Protein AF-A0A1F4DQ96-F1 (afdb_monomer)

Mean predicted aligned error: 6.11 Å

pLDDT: mean 90.86, std 9.17, range [54.84, 98.75]

Radius of gyration: 22.1 Å; Cα contacts (8 Å, |Δi|>4): 80; chains: 1; bounding box: 48×40×63 Å

Structure (mm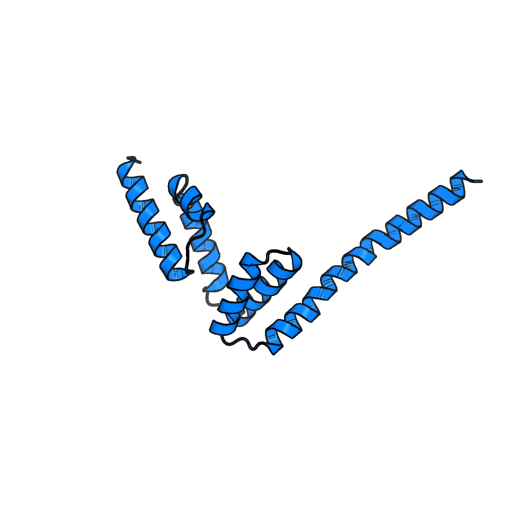CIF, N/CA/C/O backbone):
data_AF-A0A1F4DQ96-F1
#
_entry.id   AF-A0A1F4DQ96-F1
#
loop_
_atom_site.group_PDB
_atom_site.id
_atom_site.type_symbol
_atom_site.label_atom_id
_atom_site.label_alt_id
_atom_site.label_comp_id
_atom_site.label_asym_id
_atom_site.label_entity_id
_atom_site.label_seq_id
_atom_site.pdbx_PDB_ins_code
_atom_site.Cartn_x
_atom_site.Cartn_y
_atom_site.Cartn_z
_atom_site.occupancy
_atom_site.B_iso_or_equiv
_atom_site.auth_seq_id
_atom_site.auth_comp_id
_atom_site.auth_asym_id
_atom_site.auth_atom_id
_atom_site.pdbx_PDB_model_num
ATOM 1 N N . MET A 1 1 ? 22.949 24.607 -13.522 1.00 54.91 1 MET A N 1
ATOM 2 C CA . MET A 1 1 ? 22.895 23.906 -14.827 1.00 54.91 1 MET A CA 1
ATOM 3 C C . MET A 1 1 ? 22.362 24.875 -15.875 1.00 54.91 1 MET A C 1
ATOM 5 O O . MET A 1 1 ? 21.641 25.785 -15.489 1.00 54.91 1 MET A O 1
ATOM 9 N N . LYS A 1 2 ? 22.728 24.743 -17.157 1.00 58.19 2 LYS A N 1
ATOM 10 C CA . LYS A 1 2 ? 22.105 25.550 -18.229 1.00 58.19 2 LYS A CA 1
ATOM 11 C C . LYS A 1 2 ? 20.664 25.057 -18.443 1.00 58.19 2 LYS A C 1
ATOM 13 O O . LYS A 1 2 ? 20.456 23.852 -18.365 1.00 58.19 2 LYS A O 1
ATOM 18 N N . GLU A 1 3 ? 19.707 25.946 -18.719 1.00 62.28 3 GLU A N 1
ATOM 19 C CA . GLU A 1 3 ? 18.275 25.599 -18.876 1.00 62.28 3 GLU A CA 1
ATOM 20 C C . GLU A 1 3 ? 18.037 24.454 -19.876 1.00 62.28 3 GLU A C 1
ATOM 22 O O . GLU A 1 3 ? 17.347 23.495 -19.554 1.00 62.28 3 GLU A O 1
ATOM 27 N N . HIS A 1 4 ? 18.722 24.462 -21.022 1.00 62.75 4 HIS A N 1
ATOM 28 C CA . HIS A 1 4 ? 18.605 23.403 -22.036 1.00 62.75 4 HIS A CA 1
ATOM 29 C C . HIS A 1 4 ? 19.073 22.013 -21.545 1.00 62.75 4 HIS A C 1
ATOM 31 O O . HIS A 1 4 ? 18.517 20.994 -21.935 1.00 62.75 4 HIS A O 1
ATOM 37 N N . ASP A 1 5 ? 20.072 21.945 -20.655 1.00 68.94 5 ASP A N 1
ATOM 38 C CA . ASP A 1 5 ? 20.551 20.674 -20.074 1.00 68.94 5 ASP A CA 1
ATOM 39 C C . ASP A 1 5 ? 19.570 20.139 -19.007 1.00 68.94 5 ASP A C 1
ATOM 41 O O . ASP A 1 5 ? 19.533 18.943 -18.722 1.00 68.94 5 ASP A O 1
ATOM 45 N N . MET A 1 6 ? 18.754 21.018 -18.407 1.00 67.69 6 MET A N 1
ATOM 46 C CA . MET A 1 6 ? 17.684 20.628 -17.476 1.00 67.69 6 MET A CA 1
ATOM 47 C C . MET A 1 6 ? 16.473 20.061 -18.222 1.00 67.69 6 MET A C 1
ATOM 49 O O . MET A 1 6 ? 15.912 19.052 -17.789 1.00 67.69 6 MET A O 1
ATOM 53 N N . GLU A 1 7 ? 16.081 20.678 -19.339 1.00 74.56 7 GLU A N 1
ATOM 54 C CA . GLU A 1 7 ? 14.942 20.235 -20.154 1.00 74.56 7 GLU A CA 1
ATOM 55 C C . GLU A 1 7 ? 15.172 18.835 -20.746 1.00 74.56 7 GLU A C 1
ATOM 57 O O . GLU A 1 7 ? 14.312 17.957 -20.616 1.00 74.56 7 GLU A O 1
ATOM 62 N N . ASP A 1 8 ? 16.362 18.576 -21.298 1.00 80.19 8 ASP A N 1
ATOM 63 C CA . ASP A 1 8 ? 16.704 17.270 -21.877 1.00 80.19 8 ASP A CA 1
ATOM 64 C C . ASP A 1 8 ? 16.707 16.148 -20.820 1.00 80.19 8 ASP A C 1
ATOM 66 O O . ASP A 1 8 ? 16.184 15.052 -21.055 1.00 80.19 8 ASP A O 1
ATOM 70 N N . LYS A 1 9 ? 17.230 16.423 -19.615 1.00 79.81 9 LYS A N 1
ATOM 71 C CA . LYS A 1 9 ? 17.214 15.463 -18.495 1.00 79.81 9 LYS A CA 1
ATOM 72 C C . LYS A 1 9 ? 15.805 15.182 -17.991 1.00 79.81 9 LYS A C 1
ATOM 74 O O . LYS A 1 9 ? 15.480 14.033 -17.696 1.00 79.81 9 LYS A O 1
ATOM 79 N N . THR A 1 10 ? 14.971 16.213 -17.912 1.00 84.88 10 THR A N 1
ATOM 80 C CA . THR A 1 10 ? 13.578 16.097 -17.473 1.00 84.88 10 THR A CA 1
ATOM 81 C C . THR A 1 10 ? 12.782 15.199 -18.409 1.00 84.88 10 THR A C 1
ATOM 83 O O . THR A 1 10 ? 12.128 14.252 -17.964 1.00 84.88 10 THR A O 1
ATOM 86 N N . LYS A 1 11 ? 12.891 15.439 -19.718 1.00 86.06 11 LYS A N 1
ATOM 87 C CA . LYS A 1 11 ? 12.205 14.633 -20.728 1.00 86.06 11 LYS A CA 1
ATOM 88 C C . LYS A 1 11 ? 12.640 13.167 -20.671 1.00 86.06 11 LYS A C 1
ATOM 90 O O . LYS A 1 11 ? 11.790 12.279 -20.618 1.00 86.06 11 LYS A O 1
ATOM 95 N N . ALA A 1 12 ? 13.948 12.916 -20.589 1.00 88.62 12 ALA A N 1
ATOM 96 C CA . ALA A 1 12 ? 14.484 11.562 -20.460 1.00 88.62 12 ALA A CA 1
ATOM 97 C C . ALA A 1 12 ? 14.005 10.857 -19.175 1.00 88.62 12 ALA A C 1
ATOM 99 O O . ALA A 1 12 ? 13.725 9.654 -19.188 1.00 88.62 12 ALA A O 1
ATOM 100 N N . LEU A 1 13 ? 13.882 11.592 -18.064 1.00 88.62 13 LEU A N 1
ATOM 101 C CA . LEU A 1 13 ? 13.362 11.058 -16.807 1.00 88.62 13 LEU A CA 1
ATOM 102 C C . LEU A 1 13 ? 11.884 10.663 -16.928 1.00 88.62 13 LEU A C 1
ATOM 104 O O . LEU A 1 13 ? 11.525 9.559 -16.516 1.00 88.62 13 LEU A O 1
ATOM 108 N N . ILE A 1 14 ? 11.045 11.517 -17.521 1.00 87.94 14 ILE A N 1
ATOM 109 C CA . ILE A 1 14 ? 9.621 11.222 -17.738 1.00 87.94 14 ILE A CA 1
ATOM 110 C C . ILE A 1 14 ? 9.462 9.985 -18.630 1.00 87.94 14 ILE A C 1
ATOM 112 O O . ILE A 1 14 ? 8.776 9.042 -18.237 1.00 87.94 14 ILE A O 1
ATOM 116 N N . GLU A 1 15 ? 10.155 9.926 -19.771 1.00 90.12 15 GLU A N 1
ATOM 117 C CA . GLU A 1 15 ? 10.106 8.775 -20.688 1.00 90.12 15 GLU A CA 1
ATOM 118 C C . GLU A 1 15 ? 10.524 7.468 -19.994 1.00 90.12 15 GLU A C 1
ATOM 120 O O . GLU A 1 15 ? 9.878 6.423 -20.144 1.00 90.12 15 GLU A O 1
ATOM 125 N N . LYS A 1 16 ? 11.579 7.520 -19.171 1.00 88.75 16 LYS A N 1
ATOM 126 C CA . LYS A 1 16 ? 12.011 6.379 -18.355 1.00 88.75 16 LYS A CA 1
ATOM 127 C C . LYS A 1 16 ? 10.919 5.937 -17.380 1.00 88.75 16 LYS A C 1
ATOM 129 O O . LYS A 1 16 ? 10.640 4.741 -17.269 1.00 88.75 16 LYS A O 1
ATOM 134 N N . MET A 1 17 ? 10.305 6.881 -16.670 1.00 87.81 17 MET A N 1
ATOM 135 C CA . MET A 1 17 ? 9.246 6.589 -15.704 1.00 87.81 17 MET A CA 1
ATOM 136 C C . MET A 1 17 ? 8.025 5.964 -16.377 1.00 87.81 17 MET A C 1
ATOM 138 O O . MET A 1 17 ? 7.456 5.017 -15.831 1.00 87.81 17 MET A O 1
ATOM 142 N N . GLU A 1 18 ? 7.656 6.445 -17.564 1.00 88.12 18 GLU A N 1
ATOM 143 C CA . GLU A 1 18 ? 6.541 5.897 -18.336 1.00 88.12 18 GLU A CA 1
ATOM 144 C C . GLU A 1 18 ? 6.792 4.466 -18.792 1.00 88.12 18 GLU A C 1
ATOM 146 O O . GLU A 1 18 ? 5.915 3.605 -18.680 1.00 88.12 18 GLU A O 1
ATOM 151 N N . LYS A 1 19 ? 8.014 4.185 -19.240 1.00 87.75 19 LYS A N 1
ATOM 152 C CA . LYS A 1 19 ? 8.420 2.837 -19.636 1.00 87.75 19 LYS A CA 1
ATOM 153 C C . LYS A 1 19 ? 8.394 1.855 -18.464 1.00 87.75 19 LYS A C 1
ATOM 155 O O . LYS A 1 19 ? 7.970 0.714 -18.631 1.00 87.75 19 LYS A O 1
ATOM 160 N N . GLU A 1 20 ? 8.863 2.278 -17.293 1.00 85.56 20 GLU A N 1
ATOM 161 C CA . GLU A 1 20 ? 9.018 1.396 -16.130 1.00 85.56 20 GLU A CA 1
ATOM 162 C C . GLU A 1 20 ? 7.725 1.234 -15.317 1.00 85.56 20 GLU A C 1
ATOM 164 O O . GLU A 1 20 ? 7.493 0.171 -14.743 1.00 85.56 20 GLU A O 1
ATOM 169 N N . ARG A 1 21 ? 6.872 2.266 -15.255 1.00 82.38 21 ARG A N 1
ATOM 170 C CA . ARG A 1 21 ? 5.691 2.302 -14.366 1.00 82.38 21 ARG A CA 1
ATOM 171 C C . ARG A 1 21 ? 4.363 2.496 -15.100 1.00 82.38 21 ARG A C 1
ATOM 173 O O . ARG A 1 21 ? 3.316 2.531 -14.451 1.00 82.38 21 ARG A O 1
ATOM 180 N N . GLY A 1 22 ? 4.387 2.610 -16.427 1.00 80.00 22 GLY A N 1
ATOM 181 C CA . GLY A 1 22 ? 3.247 3.056 -17.224 1.00 80.00 22 GLY A CA 1
ATOM 182 C C . GLY A 1 22 ? 3.025 4.566 -17.106 1.00 80.00 22 GLY A C 1
ATOM 183 O O . GLY A 1 22 ? 3.840 5.277 -16.532 1.00 80.00 22 GLY A O 1
ATOM 184 N N . PHE A 1 23 ? 1.896 5.044 -17.632 1.00 74.06 23 PHE A N 1
ATOM 185 C CA . PHE A 1 23 ? 1.545 6.467 -17.751 1.00 74.06 23 PHE A CA 1
ATOM 186 C C . PHE A 1 23 ? 2.015 7.363 -16.584 1.00 74.06 23 PHE A C 1
ATOM 188 O O . PHE A 1 23 ? 1.663 7.128 -15.415 1.00 74.06 23 PHE A O 1
ATOM 195 N N . SER A 1 24 ? 2.771 8.419 -16.912 1.00 73.75 24 SER A N 1
ATOM 196 C CA . SER A 1 24 ? 3.246 9.394 -15.934 1.00 73.75 24 SER A CA 1
ATOM 197 C C . SER A 1 24 ? 2.105 10.317 -15.518 1.00 73.75 24 SER A C 1
ATOM 199 O O . SER A 1 24 ? 1.403 10.911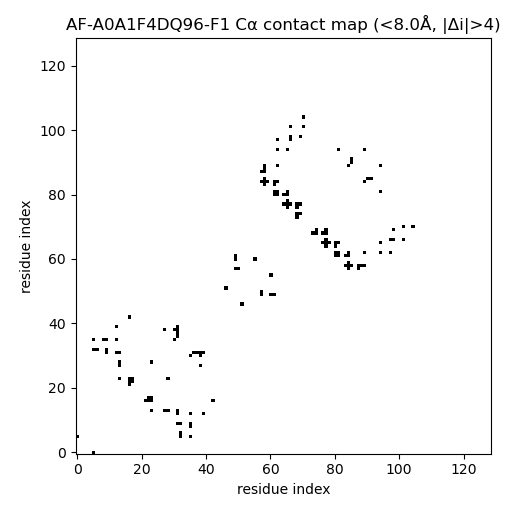 -16.330 1.00 73.75 24 SER A O 1
ATOM 201 N N . GLN A 1 25 ? 1.895 10.429 -14.209 1.00 77.62 25 GLN A N 1
ATOM 202 C CA . GLN A 1 25 ? 0.841 11.274 -13.658 1.00 77.62 25 GLN A CA 1
ATOM 203 C C . GLN A 1 25 ? 1.191 12.761 -13.848 1.00 77.62 25 GLN A C 1
ATOM 205 O O . GLN A 1 25 ? 2.363 13.111 -13.710 1.00 77.62 25 GLN A O 1
ATOM 210 N N . PRO A 1 26 ? 0.206 13.663 -14.041 1.00 85.00 26 PRO A N 1
ATOM 211 C CA . PRO A 1 26 ? 0.469 15.084 -14.300 1.00 85.00 26 PRO A CA 1
ATOM 212 C C . PRO A 1 26 ? 1.376 15.762 -13.265 1.00 85.00 26 PRO A C 1
ATOM 214 O O . PRO A 1 26 ? 2.239 16.559 -13.620 1.00 85.00 26 PRO A O 1
ATOM 217 N N . TRP A 1 27 ? 1.234 15.402 -11.985 1.00 86.38 27 TRP A N 1
ATOM 218 C CA . TRP A 1 27 ? 2.071 15.948 -10.915 1.00 86.38 27 TRP A CA 1
ATOM 219 C C . TRP A 1 27 ? 3.546 15.543 -11.040 1.00 86.38 27 TRP A C 1
A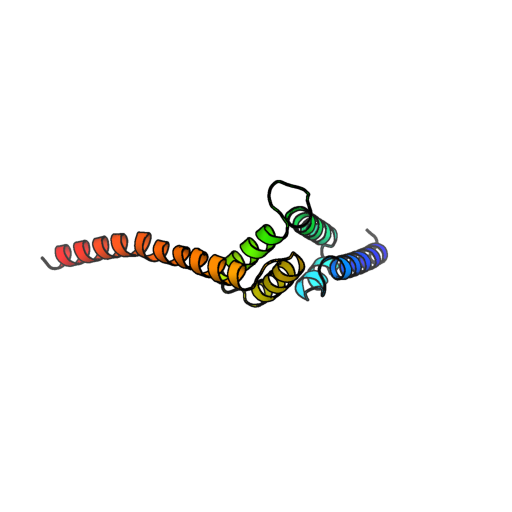TOM 221 O O . TRP A 1 27 ? 4.416 16.302 -10.628 1.00 86.38 27 TRP A O 1
ATOM 231 N N . ARG A 1 28 ? 3.837 14.365 -11.611 1.00 87.19 28 ARG A N 1
ATOM 232 C CA . ARG A 1 28 ? 5.210 13.883 -11.813 1.00 87.19 28 ARG A CA 1
ATOM 233 C C . ARG A 1 28 ? 5.896 14.672 -12.906 1.00 87.19 28 ARG A C 1
ATOM 235 O O . ARG A 1 28 ? 7.037 15.052 -12.716 1.00 87.19 28 ARG A O 1
ATOM 242 N N . ASN A 1 29 ? 5.187 14.965 -13.995 1.00 87.94 29 ASN A N 1
ATOM 243 C CA . ASN A 1 29 ? 5.717 15.814 -15.061 1.00 87.94 29 ASN A CA 1
ATOM 244 C C . ASN A 1 29 ? 5.974 17.225 -14.515 1.00 87.94 29 ASN A C 1
ATOM 246 O O . ASN A 1 29 ? 7.085 17.726 -14.604 1.00 87.94 29 ASN A O 1
ATOM 250 N N . TYR A 1 30 ? 4.989 17.794 -13.810 1.00 89.56 30 TYR A N 1
ATOM 251 C CA . TYR A 1 30 ? 5.121 19.109 -13.180 1.00 89.56 30 TYR A CA 1
ATOM 252 C C . TYR A 1 30 ? 6.316 19.212 -12.215 1.00 89.56 30 TYR A C 1
ATOM 254 O O . TYR A 1 30 ? 6.973 20.256 -12.159 1.00 89.56 30 TYR A O 1
ATOM 262 N N . LEU A 1 31 ? 6.567 18.153 -11.436 1.00 89.56 31 LEU A N 1
ATOM 263 C CA . LEU A 1 31 ? 7.688 18.076 -10.503 1.00 89.56 31 LEU A CA 1
ATOM 264 C C . LEU A 1 31 ? 9.012 17.822 -11.225 1.00 89.56 31 LEU A C 1
ATOM 266 O O . LEU A 1 31 ? 9.994 18.466 -10.883 1.00 89.56 31 LEU A O 1
ATOM 270 N N . ALA A 1 32 ? 9.039 16.948 -12.231 1.00 90.38 32 ALA A N 1
ATOM 271 C CA . ALA A 1 32 ? 10.226 16.689 -13.039 1.00 90.38 32 ALA A CA 1
ATOM 272 C C . ALA A 1 32 ? 10.735 17.976 -13.706 1.00 90.38 32 ALA A C 1
ATOM 274 O O . ALA A 1 32 ? 11.933 18.225 -13.673 1.00 90.38 32 ALA A O 1
ATOM 275 N N . ASP A 1 33 ? 9.833 18.825 -14.211 1.00 89.19 33 ASP A N 1
ATOM 276 C CA . ASP A 1 33 ? 10.175 20.117 -14.830 1.00 89.19 33 ASP A CA 1
ATOM 277 C C . ASP A 1 33 ? 10.849 21.104 -13.862 1.00 89.19 33 ASP A C 1
ATOM 279 O O . ASP A 1 33 ? 11.518 22.042 -14.292 1.00 89.19 33 ASP A O 1
ATOM 283 N N . ARG A 1 34 ? 10.642 20.942 -12.551 1.00 90.81 34 ARG A N 1
ATOM 284 C CA . ARG A 1 34 ? 11.080 21.905 -11.522 1.00 90.81 34 ARG A CA 1
ATOM 285 C C . ARG A 1 34 ? 12.215 21.387 -10.659 1.00 90.81 34 ARG A C 1
ATOM 287 O O . ARG A 1 34 ? 13.082 22.159 -10.267 1.00 90.81 34 ARG A O 1
ATOM 294 N N . ASP A 1 35 ? 12.183 20.103 -10.347 1.00 92.25 35 ASP A N 1
ATOM 295 C CA . ASP A 1 35 ? 13.152 19.418 -9.505 1.00 92.25 35 ASP A CA 1
ATOM 296 C C . ASP A 1 35 ? 13.354 17.978 -10.015 1.00 92.25 35 ASP A C 1
ATOM 298 O O . ASP A 1 35 ? 12.844 17.002 -9.443 1.00 92.25 35 ASP A O 1
ATOM 302 N N . PRO A 1 36 ? 14.065 17.820 -11.146 1.00 90.12 36 PRO A N 1
ATOM 303 C CA . PRO A 1 36 ? 14.289 16.508 -11.739 1.00 90.12 36 PRO A CA 1
ATOM 304 C C . PRO A 1 36 ? 15.199 15.629 -10.880 1.00 90.12 36 PRO A C 1
ATOM 306 O O . PRO A 1 36 ? 15.061 14.407 -10.921 1.00 90.12 36 PRO A O 1
ATOM 309 N N . GLU A 1 37 ? 16.091 16.213 -10.074 1.00 90.94 37 GLU A N 1
ATOM 310 C CA . GLU A 1 37 ? 16.939 15.452 -9.149 1.00 90.94 37 GLU A CA 1
ATOM 311 C C . GLU A 1 37 ? 16.084 14.767 -8.080 1.00 90.94 37 GLU A C 1
ATOM 313 O O . GLU A 1 37 ? 16.191 13.551 -7.874 1.00 90.94 37 GLU A O 1
ATOM 318 N N . PHE A 1 38 ? 15.170 15.510 -7.450 1.00 92.50 38 PHE A N 1
ATOM 319 C CA . PHE A 1 38 ? 14.243 14.923 -6.490 1.00 92.50 38 PHE A CA 1
ATOM 320 C C . PHE A 1 38 ? 13.302 13.907 -7.145 1.00 92.50 38 PHE A C 1
ATOM 322 O O . PHE A 1 38 ? 13.084 12.821 -6.597 1.00 92.50 38 PHE A O 1
ATOM 329 N N . MET A 1 39 ? 12.768 14.209 -8.333 1.00 92.56 39 MET A N 1
ATOM 330 C CA . MET A 1 39 ? 11.903 13.271 -9.053 1.00 92.56 39 MET A CA 1
ATOM 331 C C . MET A 1 39 ? 12.645 11.965 -9.392 1.00 92.56 39 MET A C 1
ATOM 333 O O . MET A 1 39 ? 12.081 10.875 -9.246 1.00 92.56 39 MET A O 1
ATOM 337 N N . GLU A 1 40 ? 13.924 12.035 -9.771 1.00 91.88 40 GLU A N 1
ATOM 338 C CA . GLU A 1 40 ? 14.742 10.846 -10.012 1.00 91.88 40 GLU A CA 1
ATOM 339 C C . GLU A 1 40 ? 14.938 10.024 -8.729 1.00 91.88 40 GLU A C 1
ATOM 341 O O . GLU A 1 40 ? 14.805 8.795 -8.758 1.00 91.88 40 GLU A O 1
ATOM 346 N N . LEU A 1 41 ? 15.200 10.677 -7.593 1.00 94.19 41 LEU A N 1
ATOM 347 C CA . LEU A 1 41 ? 15.326 10.013 -6.290 1.00 94.19 41 LEU A CA 1
ATOM 348 C C . LEU A 1 41 ? 14.020 9.337 -5.860 1.00 94.19 41 LEU A C 1
ATOM 350 O O . LEU A 1 41 ? 14.033 8.172 -5.442 1.00 94.19 41 LEU A O 1
ATOM 354 N N . TYR A 1 42 ? 12.885 10.023 -6.005 1.00 92.69 42 TYR A N 1
ATOM 355 C CA . TYR A 1 42 ? 11.568 9.446 -5.737 1.00 92.69 42 TYR A CA 1
ATOM 356 C C . TYR A 1 42 ? 11.324 8.213 -6.612 1.00 92.69 42 TYR A C 1
ATOM 358 O O . TYR A 1 42 ? 10.891 7.165 -6.122 1.00 92.69 42 TYR A O 1
ATOM 366 N N . HIS A 1 43 ? 11.619 8.316 -7.910 1.00 91.56 43 HIS A N 1
ATOM 367 C CA . HIS A 1 43 ? 11.427 7.214 -8.845 1.00 91.56 43 HIS A CA 1
ATOM 368 C C . HIS A 1 43 ? 12.319 6.018 -8.503 1.00 91.56 43 HIS A C 1
ATOM 370 O O . HIS A 1 43 ? 11.815 4.901 -8.382 1.00 91.56 43 HIS A O 1
ATOM 376 N N . LYS A 1 44 ? 13.613 6.248 -8.246 1.00 93.00 44 LYS A N 1
ATOM 377 C CA . LYS A 1 44 ? 14.554 5.213 -7.782 1.00 93.00 44 LYS A CA 1
ATOM 378 C C . LYS A 1 44 ? 14.061 4.532 -6.508 1.00 93.00 44 LYS A C 1
ATOM 380 O O . LYS A 1 44 ? 14.131 3.308 -6.414 1.00 93.00 44 LYS A O 1
ATOM 385 N N . THR A 1 45 ? 13.523 5.297 -5.561 1.00 93.56 45 THR A N 1
ATOM 386 C CA . THR A 1 45 ? 12.967 4.759 -4.311 1.00 93.56 45 THR A CA 1
ATOM 387 C C . THR A 1 45 ? 11.768 3.855 -4.584 1.00 93.56 45 THR A C 1
ATOM 389 O O . THR A 1 45 ? 11.735 2.723 -4.103 1.00 93.56 45 THR A O 1
ATOM 392 N N . ALA A 1 46 ? 10.820 4.299 -5.415 1.00 91.19 46 ALA A N 1
ATOM 393 C CA . ALA A 1 46 ? 9.676 3.476 -5.801 1.00 91.19 46 ALA A CA 1
ATOM 394 C C . ALA A 1 46 ? 10.127 2.175 -6.489 1.00 91.19 46 ALA A C 1
ATOM 396 O O . ALA A 1 46 ? 9.709 1.087 -6.094 1.00 91.19 46 ALA A O 1
ATOM 397 N N . MET A 1 47 ? 11.037 2.267 -7.464 1.00 91.88 47 MET A N 1
ATOM 398 C CA . MET A 1 47 ? 11.557 1.092 -8.168 1.00 91.88 47 MET A CA 1
ATOM 399 C C . MET A 1 47 ? 12.304 0.138 -7.233 1.00 91.88 47 MET A C 1
ATOM 401 O O . MET A 1 47 ? 12.150 -1.077 -7.350 1.00 91.88 47 MET A O 1
ATOM 405 N N . HIS A 1 48 ? 13.063 0.665 -6.270 1.00 93.38 48 HIS A N 1
ATOM 406 C CA . HIS A 1 48 ? 13.730 -0.142 -5.255 1.00 93.38 48 HIS A CA 1
ATOM 407 C C . HIS A 1 48 ? 12.723 -0.929 -4.416 1.00 93.38 48 HIS A C 1
ATOM 409 O O . HIS A 1 48 ? 12.872 -2.141 -4.270 1.00 93.38 48 HIS A O 1
ATOM 415 N N . VAL A 1 49 ? 11.683 -0.269 -3.896 1.00 92.81 49 VAL A N 1
ATOM 416 C CA . VAL A 1 49 ? 10.669 -0.918 -3.053 1.00 92.81 49 VAL A CA 1
ATOM 417 C C . VAL A 1 49 ? 10.022 -2.089 -3.794 1.00 92.81 49 VAL A C 1
ATOM 419 O O . VAL A 1 49 ? 10.011 -3.202 -3.263 1.00 92.81 49 VAL A O 1
ATOM 422 N N . PHE A 1 50 ? 9.575 -1.894 -5.037 1.00 92.81 50 PHE A N 1
ATOM 423 C CA . PHE A 1 50 ? 8.860 -2.936 -5.783 1.00 92.81 50 PHE A CA 1
ATOM 424 C C . PHE A 1 50 ? 9.783 -4.001 -6.390 1.00 92.81 50 PHE A C 1
ATOM 426 O O . PHE A 1 50 ? 9.526 -5.195 -6.222 1.00 92.81 50 PHE A O 1
ATOM 433 N N . HIS A 1 51 ? 10.906 -3.617 -6.996 1.00 90.44 51 HIS A N 1
ATOM 434 C CA . HIS A 1 51 ? 11.703 -4.523 -7.834 1.00 90.44 51 HIS A CA 1
ATOM 435 C C . HIS A 1 51 ? 13.005 -5.017 -7.203 1.00 90.44 51 HIS A C 1
ATOM 437 O O . HIS A 1 51 ? 13.660 -5.885 -7.778 1.00 90.44 51 HIS A O 1
ATOM 443 N N . LYS A 1 52 ? 13.390 -4.538 -6.012 1.00 90.62 52 LYS A N 1
ATOM 444 C CA . LYS A 1 52 ? 14.495 -5.168 -5.280 1.00 90.62 52 LYS A CA 1
ATOM 445 C C . LYS A 1 52 ? 14.146 -6.621 -4.955 1.00 90.62 52 LYS A C 1
ATOM 447 O O . LYS A 1 52 ? 13.118 -6.889 -4.320 1.00 90.62 52 LYS A O 1
ATOM 452 N N . ASN A 1 53 ? 15.067 -7.520 -5.303 1.00 84.75 53 ASN A N 1
ATOM 453 C CA . ASN A 1 53 ? 15.075 -8.894 -4.816 1.00 84.75 53 ASN A CA 1
ATOM 454 C C . ASN A 1 53 ? 15.179 -8.889 -3.288 1.00 84.75 53 ASN A C 1
ATOM 456 O O . ASN A 1 53 ? 16.096 -8.302 -2.709 1.00 84.75 53 ASN A O 1
ATOM 460 N N . GLY A 1 54 ? 14.223 -9.529 -2.631 1.00 87.19 54 GLY A N 1
ATOM 461 C CA . GLY A 1 54 ? 14.143 -9.585 -1.180 1.00 87.19 54 GLY A CA 1
ATOM 462 C C . GLY A 1 54 ? 13.190 -10.682 -0.733 1.00 87.19 54 GLY A C 1
ATOM 463 O O . GLY A 1 54 ? 12.704 -11.458 -1.549 1.00 87.19 54 GLY A O 1
ATOM 464 N N . ALA A 1 55 ? 12.917 -10.723 0.569 1.00 95.19 55 ALA A N 1
ATOM 465 C CA . ALA A 1 55 ? 12.095 -11.769 1.171 1.00 95.19 55 ALA A CA 1
ATOM 466 C C . ALA A 1 55 ? 10.638 -11.763 0.683 1.00 95.19 55 ALA A C 1
ATOM 468 O O . ALA A 1 55 ? 9.989 -12.802 0.704 1.00 95.19 55 ALA A O 1
ATOM 469 N N . LEU A 1 56 ? 10.126 -10.605 0.247 1.00 96.38 56 LEU A N 1
ATOM 470 C CA . LEU A 1 56 ? 8.743 -10.461 -0.188 1.00 96.38 56 LEU A CA 1
ATOM 471 C C . LEU A 1 56 ? 8.646 -10.467 -1.725 1.00 96.38 56 LEU A C 1
ATOM 473 O O . LEU A 1 56 ? 9.179 -9.553 -2.362 1.00 96.38 56 LEU A O 1
ATOM 477 N N . PRO A 1 57 ? 7.963 -11.453 -2.336 1.00 95.69 57 PRO A N 1
ATOM 478 C CA . PRO A 1 57 ? 7.649 -11.446 -3.763 1.00 95.69 57 PRO A CA 1
ATOM 479 C C . PRO A 1 57 ? 6.876 -10.195 -4.199 1.00 95.69 57 PRO A C 1
ATOM 481 O O . PRO A 1 57 ? 6.080 -9.653 -3.431 1.00 95.69 57 PRO A O 1
ATOM 484 N N . LEU A 1 58 ? 7.046 -9.781 -5.462 1.00 96.19 58 LEU A N 1
ATOM 485 C CA . LEU A 1 58 ? 6.358 -8.612 -6.034 1.00 96.19 58 LEU A CA 1
ATOM 486 C C . LEU A 1 58 ? 4.835 -8.681 -5.840 1.00 96.19 58 LEU A C 1
ATOM 488 O O . LEU A 1 58 ? 4.238 -7.688 -5.441 1.00 96.19 58 LEU A O 1
ATOM 492 N N . LYS A 1 59 ? 4.238 -9.867 -6.025 1.00 97.38 59 LYS A N 1
ATOM 493 C CA . LYS A 1 59 ? 2.811 -10.133 -5.787 1.00 97.38 59 LYS A CA 1
ATOM 494 C C . LYS A 1 59 ? 2.324 -9.553 -4.456 1.00 97.38 59 LYS A C 1
ATOM 496 O O . LYS A 1 59 ? 1.355 -8.806 -4.420 1.00 97.38 59 LYS A O 1
ATOM 501 N N . PHE A 1 60 ? 3.026 -9.861 -3.368 1.00 97.62 60 PHE A N 1
ATOM 502 C CA . PHE A 1 60 ? 2.620 -9.434 -2.033 1.00 97.62 60 PHE A CA 1
ATOM 503 C C . PHE A 1 60 ? 2.918 -7.959 -1.769 1.00 97.62 60 PHE A C 1
ATOM 505 O O . PHE A 1 60 ? 2.156 -7.316 -1.057 1.00 97.62 60 PHE A O 1
ATOM 512 N N . LYS A 1 61 ? 3.974 -7.392 -2.369 1.00 97.62 61 LYS A N 1
ATOM 513 C CA . LYS A 1 61 ? 4.219 -5.941 -2.302 1.00 97.62 61 LYS A CA 1
ATOM 514 C C . LYS A 1 61 ? 3.056 -5.160 -2.915 1.00 97.62 61 LYS A C 1
ATOM 516 O O . LYS A 1 61 ? 2.592 -4.195 -2.321 1.00 97.62 61 LYS A O 1
ATOM 521 N N . GLU A 1 62 ? 2.571 -5.608 -4.071 1.00 97.88 62 GLU A N 1
ATOM 522 C CA . GLU A 1 62 ? 1.434 -4.990 -4.756 1.00 97.88 62 GLU A CA 1
ATOM 523 C C . GLU A 1 62 ? 0.128 -5.173 -3.968 1.00 97.88 62 GLU A C 1
ATOM 525 O O . GLU A 1 62 ? -0.597 -4.200 -3.791 1.00 97.88 62 GLU A O 1
ATOM 530 N N . ILE A 1 63 ? -0.141 -6.364 -3.412 1.00 98.50 63 ILE A N 1
ATOM 531 C CA . ILE A 1 63 ? -1.314 -6.595 -2.542 1.00 98.50 63 ILE A CA 1
ATOM 532 C C . ILE A 1 63 ? -1.288 -5.679 -1.306 1.00 98.50 63 ILE A C 1
ATOM 534 O O . ILE A 1 63 ? -2.308 -5.089 -0.961 1.00 98.50 63 ILE A O 1
ATOM 538 N N . ILE A 1 64 ? -0.129 -5.487 -0.667 1.00 97.69 64 ILE A N 1
ATOM 539 C CA . ILE A 1 64 ? -0.002 -4.537 0.452 1.00 97.69 64 ILE A CA 1
ATOM 540 C C . ILE A 1 64 ? -0.356 -3.117 -0.005 1.00 97.69 64 ILE A C 1
ATOM 542 O O . ILE A 1 64 ? -1.097 -2.421 0.687 1.00 97.69 64 ILE A O 1
ATOM 546 N N . SER A 1 65 ? 0.130 -2.684 -1.172 1.00 97.62 65 SER A N 1
ATOM 547 C CA . SER A 1 65 ? -0.224 -1.373 -1.728 1.00 97.62 65 SER A CA 1
ATOM 548 C C . SER A 1 65 ? -1.719 -1.244 -2.035 1.00 97.62 65 SER A C 1
ATOM 550 O O . SER A 1 65 ? -2.292 -0.199 -1.744 1.00 97.62 65 SER A O 1
ATOM 552 N N . VAL A 1 66 ? -2.373 -2.309 -2.517 1.00 98.25 66 VAL A N 1
ATOM 553 C CA . VAL A 1 66 ? -3.838 -2.348 -2.681 1.00 98.25 66 VAL A CA 1
ATOM 554 C C . VAL A 1 66 ? -4.549 -2.065 -1.355 1.00 98.25 66 VAL A C 1
ATOM 556 O O . VAL A 1 66 ? -5.437 -1.213 -1.318 1.00 98.25 66 VAL A O 1
ATOM 559 N N . CYS A 1 67 ? -4.145 -2.717 -0.260 1.00 97.88 67 CYS A N 1
ATOM 560 C CA . CYS A 1 67 ? -4.752 -2.491 1.055 1.00 97.88 67 CYS A CA 1
ATOM 561 C C . CYS A 1 67 ? -4.508 -1.066 1.577 1.00 97.88 67 CYS A C 1
ATOM 563 O O . CYS A 1 67 ? -5.425 -0.440 2.105 1.00 97.88 67 CYS A O 1
ATOM 565 N N . LEU A 1 68 ? -3.299 -0.522 1.398 1.00 96.75 68 LEU A N 1
ATOM 566 C CA . LEU A 1 68 ? -2.973 0.851 1.806 1.00 96.75 68 LEU A CA 1
ATOM 567 C C . LEU A 1 68 ? -3.807 1.890 1.045 1.00 96.75 68 LEU A C 1
ATOM 569 O O . LEU A 1 68 ? -4.336 2.827 1.649 1.00 96.75 68 LEU A O 1
ATOM 573 N N . ASP A 1 69 ? -3.963 1.714 -0.265 1.00 97.06 69 ASP A N 1
ATOM 574 C CA . ASP A 1 69 ? -4.775 2.611 -1.084 1.00 97.06 69 ASP A CA 1
ATOM 575 C C . ASP A 1 69 ? -6.269 2.483 -0.765 1.00 97.06 69 ASP A C 1
ATOM 577 O O . ASP A 1 69 ? -6.975 3.489 -0.733 1.00 97.06 69 ASP A O 1
ATOM 581 N N . ALA A 1 70 ? -6.756 1.274 -0.468 1.00 95.94 70 ALA A N 1
ATOM 582 C CA . ALA A 1 70 ? -8.128 1.070 -0.006 1.00 95.94 70 ALA A CA 1
ATOM 583 C C . ALA A 1 70 ? -8.379 1.777 1.337 1.00 95.94 70 ALA A C 1
ATOM 585 O O . ALA A 1 70 ? -9.356 2.512 1.473 1.00 95.94 70 ALA A O 1
ATOM 586 N N . PHE A 1 71 ? -7.471 1.611 2.303 1.00 94.81 71 PHE A N 1
ATOM 587 C CA . PHE A 1 71 ?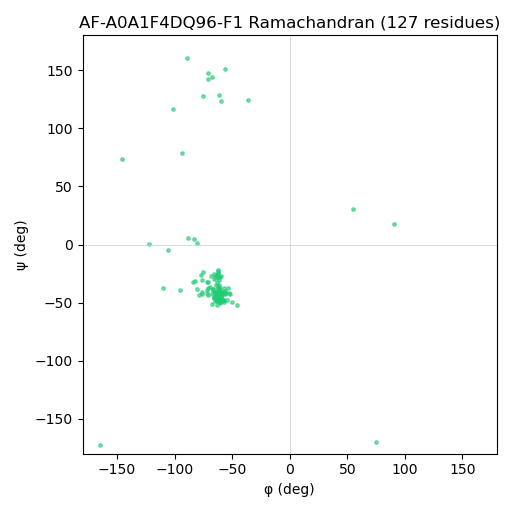 -7.579 2.216 3.632 1.00 94.81 71 PHE A CA 1
ATOM 588 C C . PHE A 1 71 ? -7.523 3.749 3.602 1.00 94.81 71 PHE A C 1
ATOM 590 O O . PHE A 1 71 ? -8.206 4.420 4.373 1.00 94.81 71 PHE A O 1
ATOM 597 N N . THR A 1 72 ? -6.728 4.313 2.693 1.00 94.69 72 THR A N 1
ATOM 598 C CA . THR A 1 72 ? -6.606 5.768 2.507 1.00 94.69 72 THR A CA 1
ATOM 599 C C . THR A 1 72 ? -7.631 6.344 1.527 1.00 94.69 72 THR A C 1
ATOM 601 O O . THR A 1 72 ? -7.573 7.533 1.213 1.00 94.69 72 THR A O 1
ATOM 604 N N . PHE A 1 73 ? -8.580 5.529 1.049 1.00 93.94 73 PHE A N 1
ATOM 605 C CA . PHE A 1 73 ? -9.591 5.902 0.053 1.00 93.94 73 PHE A CA 1
ATOM 606 C C . PHE A 1 73 ? -8.994 6.475 -1.246 1.00 93.94 73 PHE A C 1
ATOM 608 O O . PHE A 1 73 ? -9.608 7.295 -1.935 1.00 93.94 73 PHE A O 1
ATOM 615 N N . TYR A 1 74 ? -7.794 6.025 -1.616 1.00 94.69 74 TYR A N 1
ATOM 616 C CA . TYR A 1 74 ? -7.086 6.476 -2.806 1.00 94.69 74 TYR A CA 1
ATOM 617 C C . TYR A 1 74 ? -7.356 5.570 -4.015 1.00 94.69 74 TYR A C 1
ATOM 619 O O . TYR A 1 74 ? -6.545 4.743 -4.435 1.00 94.69 74 TYR A O 1
ATOM 627 N N . GLU A 1 75 ? -8.519 5.776 -4.632 1.00 94.69 75 GLU A N 1
ATOM 628 C CA . GLU A 1 75 ? -9.045 4.933 -5.716 1.00 94.69 75 GLU A CA 1
ATOM 629 C C . GLU A 1 75 ? -8.108 4.810 -6.934 1.00 94.69 75 GLU A C 1
ATOM 631 O O . GLU A 1 75 ? -7.952 3.732 -7.518 1.00 94.69 75 GLU A O 1
ATOM 636 N N . ARG A 1 76 ? -7.413 5.893 -7.295 1.00 90.50 76 ARG A N 1
ATOM 637 C CA . ARG A 1 76 ? -6.485 5.876 -8.432 1.00 90.50 76 ARG A CA 1
ATOM 638 C C . ARG A 1 76 ? -5.295 4.951 -8.177 1.00 90.50 76 ARG A C 1
ATOM 640 O O . ARG A 1 76 ? -4.925 4.198 -9.082 1.00 90.50 76 ARG A O 1
ATOM 647 N N . GLY A 1 77 ? -4.688 5.034 -6.991 1.00 92.19 77 GLY A N 1
ATOM 648 C CA . GLY A 1 77 ? -3.588 4.156 -6.583 1.00 92.19 77 GLY A CA 1
ATOM 649 C C . GLY A 1 77 ? -4.049 2.708 -6.551 1.00 92.19 77 GLY A C 1
ATOM 650 O O . GLY A 1 77 ? -3.462 1.861 -7.228 1.00 92.19 77 GLY A O 1
ATOM 651 N N . PHE A 1 78 ? -5.202 2.478 -5.918 1.00 96.94 78 PHE A N 1
ATOM 652 C CA . PHE A 1 78 ? -5.817 1.163 -5.797 1.00 96.94 78 PHE A CA 1
ATOM 653 C C . PHE A 1 78 ? -5.915 0.461 -7.157 1.00 96.94 78 PHE A C 1
ATOM 655 O O . PHE A 1 78 ? -5.437 -0.659 -7.333 1.00 96.94 78 PHE A O 1
ATOM 662 N N . ARG A 1 79 ? -6.440 1.148 -8.182 1.00 95.88 79 ARG A N 1
ATOM 663 C CA . ARG A 1 79 ? -6.546 0.588 -9.542 1.00 95.88 79 ARG A CA 1
ATOM 664 C C . ARG A 1 79 ? -5.193 0.238 -10.166 1.00 95.88 79 ARG A C 1
ATOM 666 O O . ARG A 1 79 ? -5.119 -0.702 -10.959 1.00 95.88 79 ARG A O 1
ATOM 673 N N . ILE A 1 80 ? -4.147 1.016 -9.892 1.00 93.81 80 ILE A N 1
ATOM 674 C CA . ILE A 1 80 ? -2.791 0.748 -10.393 1.00 93.81 80 ILE A CA 1
ATOM 675 C C . ILE A 1 80 ? -2.253 -0.526 -9.744 1.00 93.81 80 ILE A C 1
ATOM 677 O O . ILE A 1 80 ? -1.846 -1.443 -10.459 1.00 93.81 80 ILE A O 1
ATOM 681 N N . HIS A 1 81 ? -2.318 -0.598 -8.418 1.00 96.62 81 HIS A N 1
ATOM 682 C CA . HIS A 1 81 ? -1.750 -1.702 -7.656 1.00 96.62 81 HIS A CA 1
ATOM 683 C C . HIS A 1 81 ? -2.531 -3.011 -7.839 1.00 96.62 81 HIS A C 1
ATOM 685 O O . HIS A 1 81 ? -1.908 -4.061 -7.967 1.00 96.62 81 HIS A O 1
ATOM 691 N N . VAL A 1 82 ? -3.857 -2.971 -8.034 1.00 98.19 82 VAL A N 1
ATOM 692 C CA . VAL A 1 82 ? -4.636 -4.164 -8.427 1.00 98.19 82 VAL A CA 1
ATOM 693 C C . VAL A 1 82 ? -4.141 -4.725 -9.763 1.00 98.19 82 VAL A C 1
ATOM 695 O O . VAL A 1 82 ? -3.852 -5.916 -9.868 1.00 98.19 82 VAL A O 1
ATOM 698 N N . ARG A 1 83 ? -3.977 -3.882 -10.794 1.00 96.88 83 ARG A N 1
ATOM 699 C CA . ARG A 1 83 ? -3.474 -4.347 -12.101 1.00 96.88 83 ARG A CA 1
ATOM 700 C C . ARG A 1 83 ? -2.070 -4.936 -11.998 1.00 96.88 83 ARG A C 1
ATOM 702 O O . ARG A 1 83 ? -1.774 -5.913 -12.683 1.00 96.88 83 ARG A O 1
ATOM 709 N N . ASN A 1 84 ? -1.205 -4.341 -11.184 1.00 95.81 84 ASN A N 1
ATOM 710 C CA . ASN A 1 84 ? 0.157 -4.829 -11.008 1.00 95.81 84 ASN A CA 1
ATOM 711 C C . ASN A 1 84 ? 0.204 -6.136 -10.206 1.00 95.81 84 ASN A C 1
ATOM 713 O O . ASN A 1 84 ? 0.945 -7.038 -10.591 1.00 95.81 84 ASN A O 1
ATOM 717 N N . ALA A 1 85 ? -0.622 -6.280 -9.166 1.00 98.00 85 ALA A N 1
ATOM 718 C CA . ALA A 1 85 ? -0.764 -7.523 -8.411 1.00 98.00 85 ALA A CA 1
ATOM 719 C C . ALA A 1 85 ? -1.183 -8.677 -9.332 1.00 98.00 85 ALA A C 1
ATOM 721 O O . ALA A 1 85 ? -0.531 -9.721 -9.343 1.00 98.00 85 ALA A O 1
ATOM 722 N N . LEU A 1 86 ? -2.199 -8.459 -10.176 1.00 98.44 86 LEU A N 1
ATOM 723 C CA . LEU A 1 86 ? -2.654 -9.445 -11.164 1.00 98.44 86 LEU A CA 1
ATOM 724 C C . LEU A 1 86 ? -1.537 -9.815 -12.156 1.00 98.44 86 LEU A C 1
ATOM 726 O O . LEU A 1 86 ? -1.288 -10.994 -12.398 1.00 98.44 86 LEU A O 1
ATOM 730 N N . LYS A 1 87 ? -0.797 -8.827 -12.682 1.00 96.81 87 LYS A N 1
ATOM 731 C CA . LYS A 1 87 ? 0.377 -9.075 -13.546 1.00 96.81 87 LYS A CA 1
ATOM 732 C C . LYS A 1 87 ? 1.486 -9.860 -12.839 1.00 96.81 87 LYS A C 1
ATOM 734 O O . LYS A 1 87 ? 2.217 -10.594 -13.496 1.00 96.81 87 LYS A O 1
ATOM 739 N N . ALA A 1 88 ? 1.616 -9.705 -11.524 1.00 96.56 88 ALA A N 1
ATOM 740 C CA . ALA A 1 88 ? 2.564 -10.437 -10.690 1.00 96.56 88 ALA A CA 1
ATOM 741 C C . ALA A 1 88 ? 2.053 -11.829 -10.257 1.00 96.56 88 ALA A C 1
ATOM 743 O O . ALA A 1 88 ? 2.733 -12.507 -9.485 1.00 96.56 88 ALA A O 1
ATOM 744 N N . GLY A 1 89 ? 0.885 -12.261 -10.748 1.00 98.19 89 GLY A N 1
ATOM 745 C CA . GLY A 1 89 ? 0.311 -13.581 -10.488 1.00 98.19 89 GLY A CA 1
ATOM 746 C C . GLY A 1 89 ? -0.612 -13.653 -9.271 1.00 98.19 89 GLY A C 1
ATOM 747 O O . GLY A 1 89 ? -0.845 -14.754 -8.777 1.00 98.19 89 GLY A O 1
ATOM 748 N N . ALA A 1 90 ? 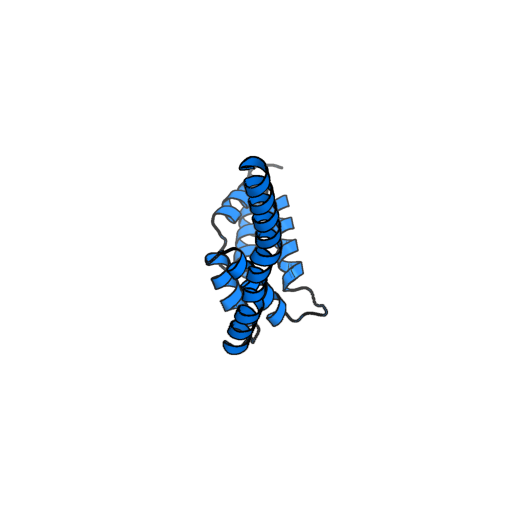-1.108 -12.519 -8.763 1.00 98.62 90 ALA A N 1
ATOM 749 C CA . ALA A 1 90 ? -2.192 -12.526 -7.785 1.00 98.62 90 ALA A CA 1
ATOM 750 C C . ALA A 1 90 ? -3.499 -13.016 -8.410 1.00 98.62 90 ALA A C 1
ATOM 752 O O . ALA A 1 90 ? -3.806 -12.701 -9.561 1.00 98.62 90 ALA A O 1
ATOM 753 N N . THR A 1 91 ? -4.283 -13.740 -7.622 1.00 98.75 91 THR A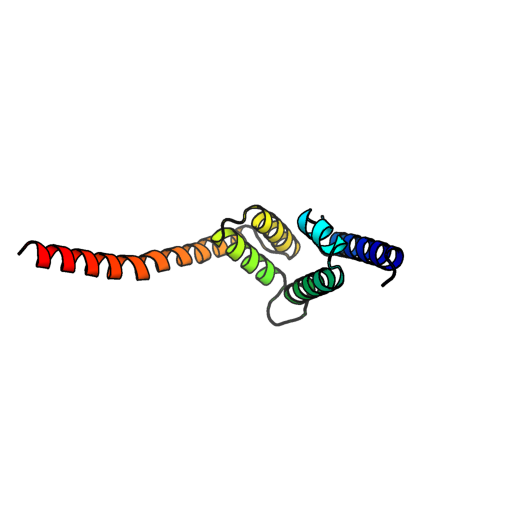 N 1
ATOM 754 C CA . THR A 1 91 ? -5.674 -14.067 -7.947 1.00 98.75 91 THR A CA 1
ATOM 755 C C . THR A 1 91 ? -6.620 -12.988 -7.426 1.00 98.75 91 THR A C 1
ATOM 757 O O . THR A 1 91 ? -6.285 -12.225 -6.519 1.00 98.75 91 THR A O 1
ATOM 760 N N . GLU A 1 92 ? -7.828 -12.934 -7.984 1.00 98.56 92 GLU A N 1
ATOM 761 C CA . GLU A 1 92 ? -8.901 -12.093 -7.446 1.00 98.56 92 GLU A CA 1
ATOM 762 C C . GLU A 1 92 ? -9.198 -12.450 -5.982 1.00 98.56 92 GLU A C 1
ATOM 764 O O . GLU A 1 92 ? -9.328 -11.558 -5.150 1.00 98.56 92 GLU A O 1
ATOM 769 N N . GLN A 1 93 ? -9.217 -13.744 -5.652 1.00 98.75 93 GLN A N 1
ATOM 770 C CA . GLN A 1 93 ? -9.492 -14.246 -4.306 1.00 98.75 93 GLN A CA 1
ATOM 771 C C . GLN A 1 93 ? -8.443 -13.777 -3.292 1.00 98.75 93 GLN A C 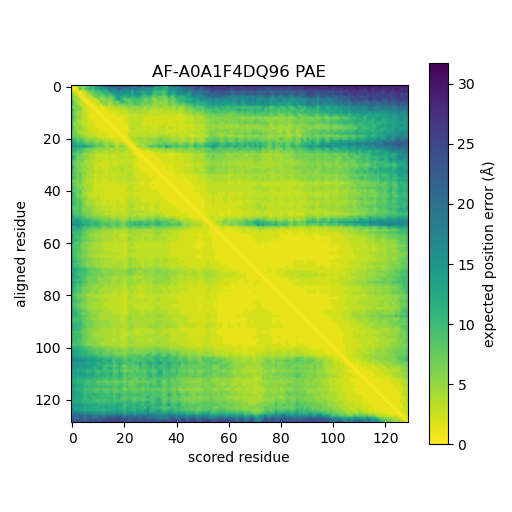1
ATOM 773 O O . GLN A 1 93 ? -8.811 -13.314 -2.220 1.00 98.75 93 GLN A O 1
ATOM 778 N N . GLU A 1 94 ? -7.151 -13.816 -3.641 1.00 98.69 94 GLU A N 1
ATOM 779 C CA . GLU A 1 94 ? -6.084 -13.286 -2.775 1.00 98.69 94 GLU A CA 1
ATOM 780 C C . GLU A 1 94 ? -6.254 -11.785 -2.501 1.00 98.69 94 GLU A C 1
ATOM 782 O O . GLU A 1 94 ? -5.972 -11.319 -1.399 1.00 98.69 94 GLU A O 1
ATOM 787 N N . ILE A 1 95 ? -6.708 -11.017 -3.496 1.00 98.69 95 ILE A N 1
ATOM 788 C CA . ILE A 1 95 ? -6.950 -9.577 -3.341 1.00 98.69 95 ILE A CA 1
ATOM 789 C C . ILE A 1 95 ? -8.182 -9.329 -2.462 1.00 98.69 95 ILE A C 1
ATOM 791 O O . ILE A 1 95 ? -8.135 -8.462 -1.591 1.00 98.69 95 ILE A O 1
ATOM 795 N N . VAL A 1 96 ? -9.268 -10.080 -2.667 1.00 98.62 96 VAL A N 1
ATOM 796 C CA . VAL A 1 96 ? -10.488 -9.979 -1.849 1.00 98.62 96 VAL A CA 1
ATOM 797 C C . VAL A 1 96 ? -10.190 -10.324 -0.391 1.00 98.62 96 VAL A C 1
ATOM 799 O O . VAL A 1 96 ? -10.501 -9.522 0.485 1.00 98.62 96 VAL A O 1
ATOM 802 N N . GLU A 1 97 ? -9.506 -11.438 -0.125 1.00 98.62 97 GLU A N 1
ATOM 803 C CA . GLU A 1 97 ? -9.139 -11.846 1.238 1.00 98.62 97 GLU A CA 1
ATOM 804 C C . GLU A 1 97 ? -8.220 -10.808 1.909 1.00 98.62 97 GLU A C 1
ATOM 806 O O . GLU A 1 97 ? -8.406 -10.445 3.071 1.00 98.62 97 GLU A O 1
ATOM 811 N N . ALA A 1 98 ? -7.269 -10.229 1.167 1.00 98.19 98 ALA A N 1
ATOM 812 C CA . ALA A 1 98 ? -6.435 -9.148 1.688 1.00 98.19 98 ALA A CA 1
ATOM 813 C C . ALA A 1 98 ? -7.248 -7.892 2.063 1.00 98.19 98 ALA A C 1
ATOM 815 O O . ALA A 1 98 ? -6.931 -7.221 3.052 1.00 98.19 98 ALA A O 1
ATOM 816 N N . LEU A 1 99 ? -8.306 -7.577 1.310 1.00 97.62 99 LEU A N 1
ATOM 817 C CA . LEU A 1 99 ? -9.218 -6.476 1.630 1.00 97.62 99 LEU A CA 1
ATOM 818 C C . LEU A 1 99 ? -10.093 -6.782 2.845 1.00 97.62 99 LEU A C 1
ATOM 820 O O . LEU A 1 99 ? -10.303 -5.885 3.662 1.00 97.62 99 LEU A O 1
ATOM 824 N N . GLU A 1 100 ? -10.541 -8.025 3.017 1.00 96.94 100 GLU A N 1
ATOM 825 C CA . GLU A 1 100 ? -11.234 -8.466 4.234 1.00 96.94 100 GLU A CA 1
ATOM 826 C C . GLU A 1 100 ? -10.347 -8.262 5.466 1.00 96.94 100 GLU A C 1
ATOM 828 O O . GLU A 1 100 ? -10.774 -7.623 6.430 1.00 96.94 100 GLU A O 1
ATOM 833 N N . VAL A 1 101 ? -9.078 -8.686 5.405 1.00 96.00 101 VAL A N 1
ATOM 834 C CA . VAL A 1 101 ? -8.090 -8.421 6.467 1.00 96.00 101 VAL A CA 1
ATOM 835 C C . VAL A 1 101 ? -7.917 -6.915 6.702 1.00 96.00 101 VAL A C 1
ATOM 837 O O . VAL A 1 101 ? -7.857 -6.469 7.849 1.00 96.00 101 VAL A O 1
ATOM 840 N N . CYS A 1 102 ? -7.883 -6.109 5.637 1.00 94.31 102 CYS A N 1
ATOM 841 C CA . CYS A 1 102 ? -7.734 -4.655 5.730 1.00 94.31 102 CYS A CA 1
ATOM 842 C C . CYS A 1 102 ? -8.877 -3.979 6.514 1.00 94.31 102 CYS A C 1
ATOM 844 O O . CYS A 1 102 ? -8.649 -2.945 7.151 1.00 94.31 102 CYS A O 1
ATOM 846 N N . THR A 1 103 ? -10.087 -4.555 6.526 1.00 90.75 103 THR A N 1
ATOM 847 C CA . THR A 1 103 ? -11.233 -4.007 7.284 1.00 90.75 103 THR A C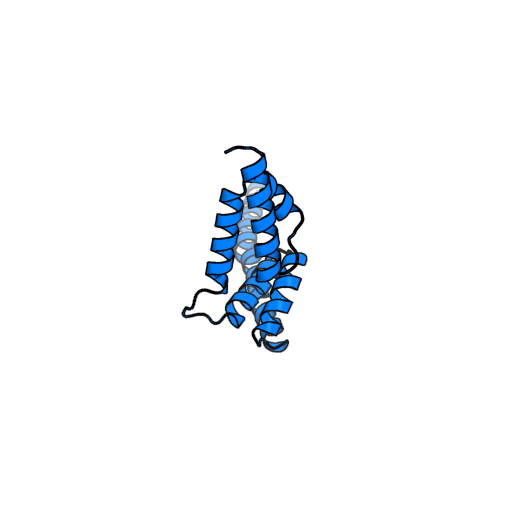A 1
ATOM 848 C C . THR A 1 103 ? -10.992 -3.967 8.791 1.00 90.75 103 THR A C 1
ATOM 850 O O . THR A 1 103 ? -11.549 -3.106 9.478 1.00 90.75 103 THR A O 1
ATOM 853 N N . LEU A 1 104 ? -10.102 -4.824 9.306 1.00 90.75 104 LEU A N 1
ATOM 854 C CA . LEU A 1 104 ? -9.753 -4.850 10.725 1.00 90.75 104 LEU A CA 1
ATOM 855 C C . LEU A 1 104 ? -9.118 -3.538 11.189 1.00 90.75 104 LEU A C 1
ATOM 857 O O . LEU A 1 104 ? -9.226 -3.212 12.364 1.00 90.75 104 LEU A O 1
ATOM 861 N N . MET A 1 105 ? -8.550 -2.725 10.293 1.00 87.44 105 MET A N 1
ATOM 862 C CA . MET A 1 105 ? -8.082 -1.379 10.645 1.00 87.44 105 MET A CA 1
ATOM 863 C C . MET A 1 105 ? -9.200 -0.475 11.183 1.00 87.44 105 MET A C 1
ATOM 865 O O . MET A 1 105 ? -8.936 0.401 12.008 1.00 87.44 105 MET A O 1
ATOM 869 N N . GLY A 1 106 ? -10.457 -0.718 10.798 1.00 84.88 106 GLY A N 1
ATOM 870 C CA . GLY A 1 106 ? -11.611 0.018 11.314 1.00 84.88 106 GLY A CA 1
ATOM 871 C C . GLY A 1 106 ? -11.862 -0.191 12.812 1.00 84.88 106 GLY A C 1
ATOM 872 O O . GLY A 1 106 ? -12.360 0.721 13.474 1.00 84.88 106 GLY A O 1
ATOM 873 N N . ILE A 1 107 ? -11.472 -1.336 13.391 1.00 88.94 107 ILE A N 1
ATOM 874 C CA . ILE A 1 107 ? -11.709 -1.615 14.820 1.00 88.94 107 ILE A CA 1
ATOM 875 C C . ILE A 1 107 ? -10.928 -0.667 15.735 1.00 88.94 107 ILE A C 1
ATOM 877 O O . ILE A 1 107 ? -11.355 -0.392 16.857 1.00 88.94 107 ILE A O 1
ATOM 881 N N . HIS A 1 108 ? -9.814 -0.107 15.252 1.00 88.75 108 HIS A N 1
ATOM 882 C CA . HIS A 1 108 ? -9.021 0.847 16.020 1.00 88.75 108 HIS A CA 1
ATOM 883 C C . HIS A 1 108 ? -9.814 2.114 16.357 1.00 88.75 108 HIS A C 1
ATOM 885 O O . HIS A 1 108 ? -9.610 2.672 17.435 1.00 88.75 108 HIS A O 1
ATOM 891 N N . ASN A 1 109 ? -10.798 2.499 15.532 1.00 89.94 109 ASN A N 1
ATOM 892 C CA . ASN A 1 109 ? -11.737 3.569 15.871 1.00 89.94 109 ASN A CA 1
ATOM 893 C C . ASN A 1 109 ? -12.465 3.290 17.198 1.00 89.94 109 ASN A C 1
ATOM 895 O O . ASN A 1 109 ? -12.579 4.173 18.043 1.00 89.94 109 ASN A O 1
ATOM 899 N N . MET A 1 110 ? -12.907 2.051 17.433 1.00 94.62 110 MET A N 1
ATOM 900 C CA . MET A 1 110 ? -13.578 1.675 18.685 1.00 94.62 110 MET A CA 1
ATOM 901 C C . MET A 1 110 ? -12.627 1.744 19.880 1.00 94.62 110 MET A C 1
ATOM 903 O O . MET A 1 110 ? -13.021 2.194 20.954 1.00 94.62 110 MET A O 1
ATOM 907 N N . SER A 1 111 ? -11.365 1.344 19.682 1.00 93.69 111 SER A N 1
ATOM 908 C CA . SER A 1 111 ? -10.354 1.352 20.747 1.00 93.69 111 SER A CA 1
ATOM 909 C C . SER A 1 111 ? -10.038 2.753 21.278 1.00 93.69 111 SER A C 1
ATOM 911 O O . SER A 1 111 ? -9.693 2.885 22.448 1.00 93.69 111 SER A O 1
ATOM 913 N N . ILE A 1 112 ? -10.201 3.790 20.448 1.00 94.56 112 ILE A N 1
ATOM 914 C CA . ILE A 1 112 ? -9.987 5.188 20.846 1.00 94.56 112 ILE A CA 1
ATOM 915 C C . ILE A 1 112 ? -11.287 5.881 21.278 1.00 94.56 112 ILE A C 1
ATOM 917 O O . ILE A 1 112 ? -11.285 6.645 22.239 1.00 94.56 112 ILE A O 1
ATOM 921 N N . SER A 1 113 ? -12.405 5.615 20.594 1.00 96.56 113 SER A N 1
ATOM 922 C CA . SER A 1 113 ? -13.651 6.368 20.787 1.00 96.56 113 SER A CA 1
ATOM 923 C C . SER A 1 113 ? -14.441 5.920 22.010 1.00 96.56 113 SER A C 1
ATOM 925 O O . SER A 1 113 ? -14.988 6.771 22.706 1.00 96.56 113 SER A O 1
ATOM 927 N N . LEU A 1 114 ? -14.494 4.617 22.311 1.00 97.81 114 LEU A N 1
ATOM 928 C CA . LEU A 1 114 ? -15.273 4.129 23.452 1.00 97.81 114 LEU A CA 1
ATOM 929 C C . LEU A 1 114 ? -14.720 4.602 24.803 1.00 97.81 114 LEU A C 1
ATOM 931 O O . LEU A 1 114 ? -15.525 5.054 25.619 1.00 97.81 114 LEU A O 1
ATOM 935 N N . PRO A 1 115 ? -13.398 4.555 25.067 1.00 97.81 115 PRO A N 1
ATOM 936 C CA . PRO A 1 115 ? -12.858 5.104 26.307 1.00 97.81 115 PRO A CA 1
ATOM 937 C C . PRO A 1 115 ? -13.107 6.611 26.437 1.00 97.81 115 PRO A C 1
ATOM 939 O O . PRO A 1 115 ? -13.540 7.058 27.495 1.00 97.81 115 PRO A O 1
ATOM 942 N N . ALA A 1 116 ? -12.910 7.376 25.357 1.00 97.94 116 ALA A N 1
ATOM 943 C CA . ALA A 1 116 ? -13.166 8.816 25.350 1.00 97.94 116 ALA A CA 1
ATOM 944 C C . ALA A 1 116 ? -14.650 9.136 25.610 1.00 97.94 116 ALA A C 1
ATOM 946 O O . ALA A 1 116 ? -14.968 9.986 26.435 1.00 97.94 116 ALA A O 1
ATOM 947 N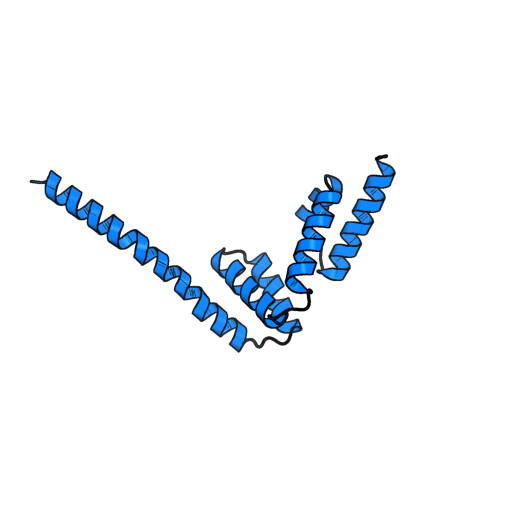 N . LEU A 1 117 ? -15.571 8.409 24.967 1.00 98.12 117 LEU A N 1
ATOM 948 C CA . LEU A 1 117 ? -17.008 8.542 25.216 1.00 98.12 117 LEU A CA 1
ATOM 949 C C . LEU A 1 117 ? -17.352 8.245 26.680 1.00 98.12 117 LEU A C 1
ATOM 951 O O . LEU A 1 117 ? -18.110 8.993 27.294 1.00 98.12 117 LEU A O 1
ATOM 955 N N . ALA A 1 118 ? -16.812 7.158 27.237 1.00 98.25 118 ALA A N 1
ATOM 956 C CA . ALA A 1 118 ? -17.049 6.791 28.628 1.00 98.25 118 ALA A CA 1
ATOM 957 C C . ALA A 1 118 ? -16.567 7.888 29.591 1.00 98.25 118 ALA A C 1
ATOM 959 O O . ALA A 1 118 ? -17.270 8.211 30.546 1.00 98.25 118 ALA A O 1
ATOM 960 N N . GLU A 1 119 ? -15.408 8.490 29.315 1.00 98.25 119 GLU A N 1
ATOM 961 C CA . GLU A 1 119 ? -14.873 9.602 30.101 1.00 98.25 119 GLU A CA 1
ATOM 962 C C . GLU A 1 119 ? -15.815 10.817 30.093 1.00 98.25 119 GLU A C 1
ATOM 964 O O . GLU A 1 119 ? -16.168 11.323 31.161 1.00 98.25 119 GLU A O 1
ATOM 969 N N . GLU A 1 120 ? -16.270 11.254 28.917 1.00 98.06 120 GLU A N 1
ATOM 970 C CA . GLU A 1 120 ? -17.153 12.422 28.791 1.00 98.06 120 GLU A CA 1
ATOM 971 C C . GLU A 1 120 ? -18.533 12.187 29.421 1.00 98.06 120 GLU A C 1
ATOM 973 O O . GLU A 1 120 ? -19.067 13.062 30.105 1.00 98.06 120 GLU A O 1
ATOM 978 N N . VAL A 1 121 ? -19.088 10.978 29.283 1.00 98.31 121 VAL A N 1
ATOM 979 C CA . VAL A 1 121 ? -20.351 10.598 29.939 1.00 98.31 121 VAL A CA 1
ATOM 980 C C . VAL A 1 121 ? -20.228 10.655 31.465 1.00 98.31 121 VAL A C 1
ATOM 982 O O . VAL A 1 121 ? -21.143 11.131 32.141 1.00 98.31 121 VAL A O 1
ATOM 985 N N . GLU A 1 122 ? -19.118 10.181 32.030 1.00 98.00 122 GLU A N 1
ATOM 986 C CA . GLU A 1 122 ? -18.906 10.210 33.480 1.00 98.00 122 GLU A CA 1
ATOM 987 C C . GLU A 1 122 ? -18.634 11.620 34.016 1.00 98.00 122 GLU A C 1
ATOM 989 O O . GLU A 1 122 ? -19.044 11.922 35.140 1.00 98.00 122 GLU A O 1
ATOM 994 N N . LYS A 1 123 ? -17.990 12.499 33.235 1.00 97.81 123 LYS A N 1
ATOM 995 C CA . LYS A 1 123 ? -17.865 13.928 33.573 1.00 97.81 123 LYS A CA 1
ATOM 996 C C . LYS A 1 123 ? -19.236 14.601 33.614 1.00 97.81 123 LYS A C 1
ATOM 998 O O . LYS A 1 123 ? -19.597 15.155 34.649 1.00 97.81 123 LYS A O 1
ATOM 1003 N N . PHE A 1 124 ? -20.033 14.444 32.556 1.00 97.81 124 PHE A N 1
ATOM 1004 C CA . PHE A 1 124 ? -21.374 15.030 32.462 1.00 97.81 124 PHE A CA 1
ATOM 1005 C C . PHE A 1 124 ? -22.268 14.636 33.651 1.00 97.81 124 PHE A C 1
ATOM 1007 O O . PHE A 1 124 ? -22.846 15.488 34.321 1.00 97.81 124 PHE A O 1
ATOM 1014 N N . LYS A 1 125 ? -22.310 13.342 34.005 1.00 96.25 125 LYS A N 1
ATOM 1015 C CA . LYS A 1 125 ? -23.097 12.850 35.154 1.00 96.25 125 LYS A CA 1
ATOM 1016 C C . LYS A 1 125 ? -22.664 13.416 36.512 1.00 96.25 125 LYS A C 1
ATOM 1018 O O . LYS A 1 125 ? -23.457 13.373 37.453 1.00 96.25 125 LYS A O 1
ATOM 1023 N N . LYS A 1 126 ? -21.402 13.832 36.665 1.00 94.38 126 LYS A N 1
ATOM 1024 C CA . LYS A 1 126 ? -20.891 14.434 37.908 1.00 94.38 126 LYS A CA 1
ATOM 1025 C C . LYS A 1 126 ? -21.233 15.916 38.005 1.00 94.38 126 LYS A C 1
ATOM 1027 O O . LYS A 1 126 ? -21.405 16.389 39.116 1.00 94.38 126 LYS A O 1
ATOM 1032 N N . GLU A 1 127 ? -21.315 16.613 36.875 1.00 90.38 127 GLU A N 1
ATOM 1033 C CA . GLU A 1 127 ? -21.675 18.035 36.807 1.00 90.38 127 GLU A CA 1
ATOM 1034 C C . GLU A 1 127 ? -23.184 18.273 36.984 1.00 90.38 127 GLU A C 1
ATOM 1036 O O . GLU A 1 127 ? -23.579 19.324 37.476 1.00 90.38 127 GLU A O 1
ATOM 1041 N N . GLU A 1 128 ? -24.029 17.293 36.639 1.00 75.06 128 GLU A N 1
ATOM 1042 C CA . GLU A 1 128 ? -25.483 17.350 36.881 1.00 75.06 128 GLU A CA 1
ATOM 1043 C C . GLU A 1 128 ? -25.912 16.990 38.323 1.00 75.06 128 GLU A C 1
ATOM 1045 O O . GLU A 1 128 ? -27.109 16.959 38.620 1.00 75.06 128 GLU A O 1
ATOM 1050 N N . LYS A 1 129 ? -24.966 16.695 39.223 1.00 54.84 129 LYS A N 1
ATOM 1051 C CA . LYS A 1 129 ? -25.216 16.414 40.649 1.00 54.84 129 LYS A CA 1
ATOM 1052 C C . LYS A 1 129 ? -24.781 17.570 41.536 1.00 54.84 129 LYS A C 1
ATOM 1054 O O . LYS A 1 129 ? -25.504 17.817 42.526 1.00 54.84 129 LYS A O 1
#

Nearest PDB structures (foldseek):
  2qeu-assembly1_B  TM=8.244E-01  e=1.561E-04  Paraburkholderia xenovorans LB400
  2ouw-assembly1_B  TM=7.877E-01  e=3.655E-03  Rhodospirillum rubrum
  2cwq-assembly1_C-2  TM=7.673E-01  e=1.815E-02  Thermus thermophilus HB8
  2cwq-assembly1_A  TM=6.965E-01  e=2.890E-02  Thermus thermophilus HB8
  1p8c-assembly1_A  TM=6.823E-01  e=4.370E-02  Thermotoga maritima

Secondary structure (DSSP, 8-state):
--HHHHHHHHHHHHHHHHHHHSS--HHHHHHHTT-HHHHHHHHHHHHHHHHS-SSS-HHHHHHHHHHHHHHTT-HHHHHHHHHHHHHTT--HHHHHHHHHHHHGGGHHHHHHHHHHHHHHHHHHHHHT-

Sequence (129 aa):
MKEHDMEDKTKALIEKMEKERGFSQPWRNYLADRDPEFMELYHKTAMHVFHKNGALPLKFKEIISVCLDAFTFYERGFRIHVRNALKAGATEQEIVEALEVCTLMGIHNMSISLPALAEEVEKFKKEEK

Foldseek 3Di:
DPLVVLVVLLVVLLVVLCVVQNDDDPVLSVCSNPPVVVSNVVSVVVCCQQPPDDPDQNLVSLLVQLLVCVLVVPVVSNVSSVVSNVVSPDDPVNSVVSNVVSCVVVCVCVVPVVVVVVVVVVVVVVVVD

Solvent-accessible surface area (backbone atoms only — not comparable to full-atom values): 7187 Å² total; per-residue (Å²): 133,59,70,71,65,50,54,57,51,25,54,54,50,52,55,50,46,26,74,76,71,40,84,70,51,71,68,54,55,61,39,24,75,74,40,42,68,59,44,50,51,53,50,51,50,54,49,46,71,58,68,48,89,62,97,66,56,54,29,58,55,24,47,51,47,26,36,52,20,57,76,68,68,33,63,72,57,22,59,52,25,48,54,50,12,44,76,53,69,44,52,72,64,61,50,52,54,48,46,59,60,47,55,57,65,60,54,54,55,55,72,56,47,52,60,53,49,52,52,53,54,55,51,52,63,59,73,79,105